Protein AF-A0A1B8A9Y1-F1 (afdb_monomer)

pLDDT: mean 83.32, std 16.22, range [30.48, 95.25]

Foldseek 3Di:
DVFVVVLCVQQNPPVVVLVVQCVPDDPVVQLVSLVVRPPLSVLLNVQVVQVVDPVSLVLLLVLLVVCVVVVVAPDNDSGQAHAPPSGVVSSVSNVVVCVSCVRSVVVVVVVVVVVDDDPPPPPDPD

InterPro domains:
  IPR012337 Ribonuclease H-like superfamily [SSF53098] (33-112)

Nearest PDB structures (foldseek):
  8sjd-assembly1_A  TM=3.966E-01  e=8.367E+00  Musca domestica

Radius of gyration: 16.98 Å; Cα contacts (8 Å, |Δi|>4): 100; chains: 1; bounding box: 47×27×48 Å

Sequence (126 aa):
MLNIIVKALLFGKGVSKLEKQLRAASDDERFEIWRKQSCIGKLHNFCVWINRSDQRRERLKQYILRAYDEGSIEHLYTRVLVDGGIRWNSVYSMIERALKLRHAIDLSFSTIAASSPKDTISHKIS

Solvent-accessible surface area (backbone atoms only — not comparable to full-atom values): 7304 Å² total; per-residue (Å²): 114,69,68,60,58,51,44,40,72,71,60,35,85,61,50,71,56,52,54,52,50,54,71,75,41,54,77,71,54,37,49,57,58,30,55,71,39,54,72,63,17,47,50,47,46,48,29,48,58,35,71,74,32,71,69,49,38,52,55,49,35,53,35,37,52,51,28,40,76,70,64,73,29,91,66,95,65,78,67,77,49,62,43,88,56,89,46,60,71,38,41,48,54,22,51,54,47,46,60,56,40,38,66,25,52,52,54,50,51,53,49,54,53,67,73,59,70,81,86,78,82,86,81,74,97,124

Mean predicted aligned error: 7.76 Å

Organism: Fusarium poae (NCBI:txid36050)

Secondary structure (DSSP, 8-state):
-HHHHHHHHHH-TTHHHHHHHHHH--HHHHHHHHHTSHHHHHHHHHHHHHHT-HHHHHHHHHHHHHHHHTTS-SS--SSPPPPSSS-HHHHHHHHHHHHHTHHHHHHHHHHHHHT-SS-SSSS---

Structure (mmCIF, N/CA/C/O backbone):
data_AF-A0A1B8A9Y1-F1
#
_entry.id   AF-A0A1B8A9Y1-F1
#
loop_
_atom_site.group_PDB
_atom_site.id
_atom_site.type_symbol
_atom_site.label_atom_id
_atom_site.label_alt_id
_atom_site.label_comp_id
_atom_site.label_asym_id
_atom_site.label_entity_id
_atom_site.label_seq_id
_atom_site.pdbx_PDB_ins_code
_atom_site.Cartn_x
_atom_site.Cartn_y
_atom_site.Cartn_z
_atom_site.occupancy
_atom_site.B_iso_or_equiv
_atom_site.auth_seq_id
_atom_site.auth_comp_id
_atom_site.auth_asym_id
_atom_site.auth_atom_id
_atom_site.pdbx_PDB_model_num
ATOM 1 N N . MET A 1 1 ? -25.352 5.036 -5.128 1.00 55.25 1 MET A N 1
ATOM 2 C CA . MET A 1 1 ? -25.400 3.575 -4.870 1.00 55.25 1 MET A CA 1
ATOM 3 C C . MET A 1 1 ? -24.061 2.864 -5.069 1.00 55.25 1 MET A C 1
ATOM 5 O O . MET A 1 1 ? -23.695 2.092 -4.194 1.00 55.25 1 MET A O 1
ATOM 9 N N . LEU A 1 2 ? -23.304 3.133 -6.144 1.00 69.00 2 LEU A N 1
ATOM 10 C CA . LEU A 1 2 ? -22.086 2.375 -6.496 1.00 69.00 2 LEU A CA 1
ATOM 11 C C . LEU A 1 2 ? -21.031 2.290 -5.369 1.00 69.00 2 LEU A C 1
ATOM 13 O O . LEU A 1 2 ? -20.515 1.219 -5.080 1.00 69.00 2 LEU A O 1
ATOM 17 N N . ASN A 1 3 ? -20.785 3.395 -4.656 1.00 73.25 3 ASN A N 1
ATOM 18 C CA . ASN A 1 3 ? -19.805 3.460 -3.561 1.00 73.25 3 ASN A CA 1
ATOM 19 C C . ASN A 1 3 ? -20.094 2.463 -2.415 1.00 73.25 3 ASN A C 1
ATOM 21 O O . ASN A 1 3 ? -19.169 1.901 -1.843 1.00 73.25 3 ASN A O 1
ATOM 25 N N . ILE A 1 4 ? -21.366 2.204 -2.086 1.00 76.44 4 ILE A N 1
ATOM 26 C CA . ILE A 1 4 ? -21.728 1.303 -0.975 1.00 76.44 4 ILE A CA 1
ATOM 27 C C . ILE A 1 4 ? -21.497 -0.157 -1.366 1.00 76.44 4 ILE A C 1
ATOM 29 O O . ILE A 1 4 ? -20.904 -0.912 -0.598 1.00 76.44 4 ILE A O 1
ATOM 33 N N . ILE A 1 5 ? -21.927 -0.535 -2.572 1.00 78.50 5 ILE A N 1
ATOM 34 C CA . ILE A 1 5 ? -21.770 -1.896 -3.097 1.00 78.50 5 ILE A CA 1
ATOM 35 C C . ILE A 1 5 ? -20.285 -2.236 -3.209 1.00 78.50 5 ILE A C 1
ATOM 37 O O . ILE A 1 5 ? -19.843 -3.272 -2.719 1.00 78.50 5 ILE A O 1
ATOM 41 N N . VAL A 1 6 ? -19.497 -1.326 -3.782 1.00 79.00 6 VAL A N 1
ATOM 42 C CA . VAL A 1 6 ? -18.063 -1.547 -3.963 1.00 79.00 6 VAL A CA 1
ATOM 43 C C . VAL A 1 6 ? -17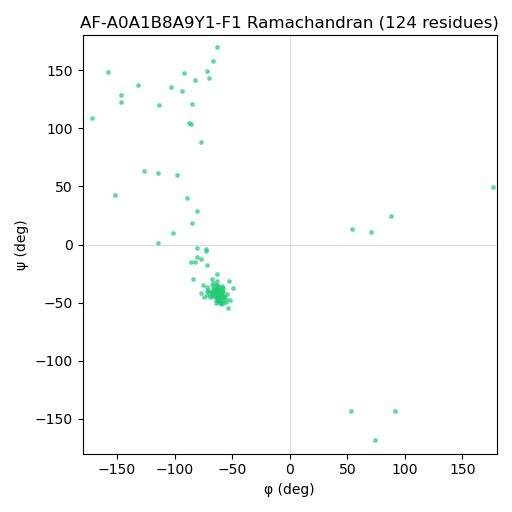.332 -1.610 -2.619 1.00 79.00 6 VAL A C 1
ATOM 45 O O . VAL A 1 6 ? -16.518 -2.504 -2.414 1.00 79.00 6 VAL A O 1
ATOM 48 N N . LYS A 1 7 ? -17.667 -0.746 -1.650 1.00 79.69 7 LYS A N 1
ATOM 49 C CA . LYS A 1 7 ? -17.116 -0.853 -0.287 1.00 79.69 7 LYS A CA 1
ATOM 50 C C . LYS A 1 7 ? -17.402 -2.216 0.350 1.00 79.69 7 LYS A C 1
ATOM 52 O O . LYS A 1 7 ? -16.503 -2.795 0.951 1.00 79.69 7 LYS A O 1
ATOM 57 N N . ALA A 1 8 ? -18.627 -2.726 0.219 1.00 82.19 8 ALA A N 1
ATOM 58 C CA . ALA A 1 8 ? -18.994 -4.034 0.759 1.00 82.19 8 ALA A CA 1
ATOM 59 C C . ALA A 1 8 ? -18.259 -5.187 0.056 1.00 82.19 8 ALA A C 1
ATOM 61 O O . ALA A 1 8 ? -17.930 -6.177 0.700 1.00 82.19 8 ALA A O 1
ATOM 62 N N . LEU A 1 9 ? -17.972 -5.053 -1.241 1.00 82.81 9 LEU A N 1
ATOM 63 C CA . LEU A 1 9 ? -17.210 -6.042 -2.003 1.00 82.81 9 LEU A CA 1
ATOM 64 C C . LEU A 1 9 ? -15.732 -6.081 -1.588 1.00 82.81 9 LEU A C 1
ATOM 66 O O . LEU A 1 9 ? -15.163 -7.157 -1.441 1.00 82.81 9 LEU A O 1
ATOM 70 N N . LEU A 1 10 ? -15.118 -4.919 -1.366 1.00 81.25 10 LEU A N 1
ATOM 71 C CA . LEU A 1 10 ? -13.701 -4.821 -1.005 1.00 81.25 10 LEU A CA 1
ATOM 72 C C . LEU A 1 10 ? -13.417 -5.178 0.459 1.00 81.25 10 LEU A C 1
ATOM 74 O O . LEU A 1 10 ? -12.425 -5.837 0.754 1.00 81.25 10 LEU A O 1
ATOM 78 N N . PHE A 1 11 ? -14.265 -4.715 1.378 1.00 82.12 11 PHE A N 1
ATOM 79 C CA . PHE A 1 11 ? -14.011 -4.780 2.825 1.00 82.12 11 PHE A CA 1
ATOM 80 C C . PHE A 1 11 ? -14.993 -5.692 3.567 1.00 82.12 11 PHE A C 1
ATOM 82 O O . PHE A 1 11 ? -14.930 -5.828 4.787 1.00 82.12 11 PHE A O 1
ATOM 89 N N . GLY A 1 12 ? -15.917 -6.322 2.840 1.00 83.25 12 GLY A N 1
ATOM 90 C CA . GLY A 1 12 ? -16.932 -7.196 3.406 1.00 83.25 12 GLY A CA 1
ATOM 91 C C . GLY A 1 12 ? -18.051 -6.451 4.137 1.00 83.25 12 GLY A C 1
ATOM 92 O O . GLY A 1 12 ? -18.221 -5.229 4.063 1.00 83.25 12 GLY A O 1
ATOM 93 N N . LYS A 1 13 ? -18.862 -7.221 4.869 1.00 79.00 13 LYS A N 1
ATOM 94 C CA . LYS A 1 13 ? -19.918 -6.674 5.729 1.00 79.00 13 LYS A CA 1
ATOM 95 C C . LYS A 1 13 ? -19.293 -5.962 6.933 1.00 79.00 13 LYS A C 1
ATOM 97 O O . LYS A 1 13 ? -18.317 -6.430 7.507 1.00 79.00 13 LYS A 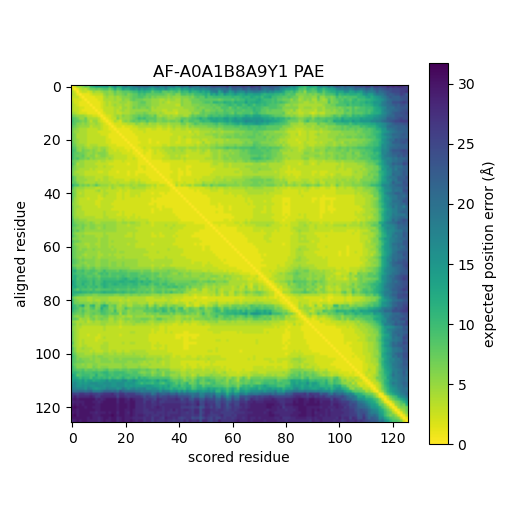O 1
ATOM 102 N N . GLY A 1 14 ? -19.903 -4.857 7.363 1.00 79.44 14 GLY A N 1
ATOM 103 C CA . GLY A 1 14 ? -19.471 -4.144 8.571 1.00 79.44 14 GLY A CA 1
ATOM 104 C C . GLY A 1 14 ? -18.390 -3.081 8.354 1.00 79.44 14 GLY A C 1
ATOM 105 O O . GLY A 1 14 ? -17.714 -2.713 9.312 1.00 79.44 14 GLY A O 1
ATOM 106 N N . VAL A 1 15 ? -18.267 -2.524 7.143 1.00 82.75 15 VAL A N 1
ATOM 107 C CA . VAL A 1 15 ? -17.331 -1.424 6.824 1.00 82.75 15 VAL A CA 1
ATOM 108 C C . VAL A 1 15 ? -17.424 -0.263 7.820 1.00 82.75 15 VAL A C 1
ATOM 110 O O . VAL A 1 15 ? -16.408 0.281 8.232 1.00 82.75 15 VAL A O 1
ATOM 113 N N . SER A 1 16 ? -18.619 0.078 8.306 1.00 83.69 16 SER A N 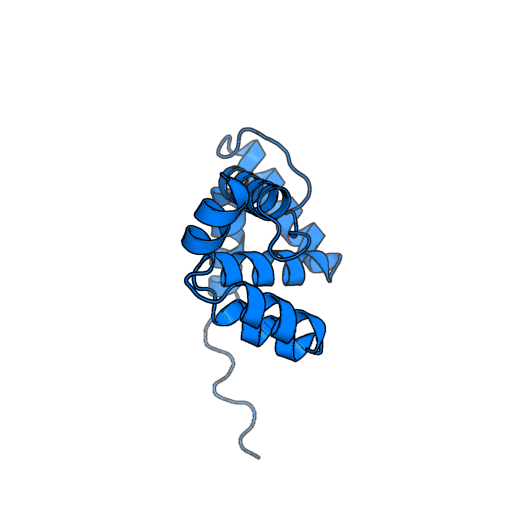1
ATOM 114 C CA . SER A 1 16 ? -18.789 1.133 9.316 1.00 83.69 16 SER A CA 1
ATOM 115 C C . SER A 1 16 ? -18.110 0.818 10.656 1.00 83.69 16 SER A C 1
ATOM 117 O O . SER A 1 16 ? -17.670 1.736 11.347 1.00 83.69 16 SER A O 1
ATOM 119 N N . LYS A 1 17 ? -18.008 -0.462 11.044 1.00 87.50 17 LYS A N 1
ATOM 120 C CA . LYS A 1 17 ? -17.260 -0.892 12.237 1.00 87.50 17 LYS A CA 1
ATOM 121 C C . LYS A 1 17 ? -15.760 -0.752 11.996 1.00 87.50 17 LYS A C 1
ATOM 123 O O . LYS A 1 17 ? -15.075 -0.198 12.849 1.00 87.50 17 LYS A O 1
ATOM 128 N N . LEU A 1 18 ? -15.287 -1.162 10.819 1.00 86.88 18 LEU A N 1
ATOM 129 C CA . LEU A 1 18 ? -13.897 -0.982 10.399 1.00 86.88 18 LEU A CA 1
ATOM 130 C C . LEU A 1 18 ? -13.494 0.503 10.397 1.00 86.88 18 LEU A C 1
ATOM 132 O O . LEU A 1 18 ? -12.475 0.860 10.977 1.00 86.88 18 LEU A O 1
ATOM 136 N N . GLU A 1 19 ? -14.328 1.385 9.834 1.00 88.06 19 GLU A N 1
ATOM 137 C CA . GLU A 1 19 ? -14.106 2.840 9.848 1.00 88.06 19 GLU A CA 1
ATOM 138 C C . GLU A 1 19 ? -13.993 3.391 11.277 1.00 88.06 19 GLU A C 1
ATOM 140 O O . GLU A 1 19 ? -13.155 4.251 11.543 1.00 88.06 19 GLU A O 1
ATOM 145 N N . LYS A 1 20 ? -14.818 2.900 12.212 1.00 90.56 20 LYS A N 1
ATOM 146 C CA . LYS A 1 20 ? -14.745 3.293 13.628 1.00 90.56 20 LYS A CA 1
ATOM 147 C C . LYS A 1 20 ? -13.463 2.790 14.295 1.00 90.56 20 LYS A C 1
ATOM 149 O O . LYS A 1 20 ? -12.818 3.570 14.985 1.00 90.56 20 LYS A O 1
ATOM 154 N N . GLN A 1 21 ? -13.086 1.533 14.061 1.00 91.44 21 GLN A N 1
ATOM 155 C CA . GLN A 1 21 ? -11.858 0.947 14.608 1.00 91.44 21 GLN A CA 1
ATOM 156 C C . GLN A 1 21 ? -10.618 1.690 14.111 1.00 91.44 21 GLN A C 1
ATOM 158 O O . GLN A 1 21 ? -9.789 2.088 14.918 1.00 91.44 21 GLN A O 1
ATOM 163 N N . LEU A 1 22 ? -10.531 1.964 12.807 1.00 90.62 22 LEU A N 1
ATOM 164 C CA . LEU A 1 22 ? -9.412 2.708 12.228 1.00 90.62 22 LEU A CA 1
ATOM 165 C C . LEU A 1 22 ? -9.309 4.135 12.777 1.00 90.62 22 LEU A C 1
ATOM 167 O O . LEU A 1 22 ? -8.202 4.620 12.970 1.00 90.62 22 LEU A O 1
ATOM 171 N N . ARG A 1 23 ? -10.434 4.813 13.048 1.00 89.69 23 ARG A N 1
ATOM 172 C CA . ARG A 1 23 ? -10.417 6.162 13.642 1.00 89.69 23 ARG A CA 1
ATOM 173 C C . ARG A 1 23 ? -9.867 6.181 15.067 1.00 89.69 23 ARG A C 1
ATOM 175 O O . ARG A 1 23 ? -9.187 7.139 15.410 1.00 89.69 23 ARG A O 1
ATOM 182 N N . ALA A 1 24 ? -10.175 5.162 15.864 1.00 92.06 24 ALA A N 1
ATOM 183 C CA . ALA A 1 24 ? -9.754 5.072 17.261 1.00 92.06 24 ALA A CA 1
ATOM 184 C C . ALA A 1 24 ? -8.357 4.453 17.449 1.00 92.06 24 ALA A C 1
ATOM 186 O O . ALA A 1 24 ? -7.793 4.561 18.530 1.00 92.06 24 ALA A O 1
ATOM 187 N N . ALA A 1 25 ? -7.819 3.798 16.419 1.00 92.31 25 ALA A N 1
ATOM 188 C CA . ALA A 1 25 ? -6.562 3.067 16.484 1.00 92.31 25 ALA A CA 1
ATOM 189 C C . ALA A 1 25 ? -5.330 3.970 16.328 1.00 92.31 25 ALA A C 1
ATOM 191 O O . ALA A 1 25 ? -5.303 4.869 15.474 1.00 92.31 25 ALA A O 1
ATOM 192 N N . SER A 1 26 ? -4.292 3.646 17.098 1.00 92.31 26 SER A N 1
ATOM 193 C CA . SER A 1 26 ? -2.919 4.112 16.896 1.00 92.31 26 SER A CA 1
ATOM 194 C C . SER A 1 26 ? -2.338 3.613 15.567 1.00 92.31 26 SER A C 1
ATOM 196 O O . SER A 1 26 ? -2.910 2.758 14.887 1.00 92.31 26 SER A O 1
ATOM 198 N N . ASP A 1 27 ? -1.182 4.143 15.178 1.00 85.44 27 ASP A N 1
ATOM 199 C CA . ASP A 1 27 ? -0.527 3.777 13.922 1.00 85.44 27 ASP A CA 1
ATOM 200 C C . ASP A 1 27 ? -0.169 2.288 13.833 1.00 85.44 27 ASP A C 1
ATOM 202 O O . ASP A 1 27 ? -0.391 1.675 12.787 1.00 85.44 27 ASP A O 1
ATOM 206 N N . ASP A 1 28 ? 0.315 1.691 14.920 1.00 86.19 28 ASP A N 1
ATOM 207 C CA . ASP A 1 28 ? 0.679 0.270 14.944 1.00 86.19 28 ASP A CA 1
ATOM 208 C C . ASP A 1 28 ? -0.568 -0.625 14.909 1.00 86.19 28 ASP A C 1
ATOM 210 O O . ASP A 1 28 ? -0.636 -1.602 14.159 1.00 86.19 28 ASP A O 1
ATOM 214 N N . GLU A 1 29 ? -1.621 -0.242 15.634 1.00 93.12 29 GLU A N 1
ATOM 215 C CA . GLU A 1 29 ? -2.905 -0.945 15.600 1.00 93.12 29 GLU A CA 1
ATOM 216 C C . GLU A 1 29 ? -3.565 -0.867 14.219 1.00 93.12 29 GLU A C 1
ATOM 218 O O . GLU A 1 29 ? -4.191 -1.833 13.771 1.00 93.12 29 GLU A O 1
ATOM 223 N N . ARG A 1 30 ? -3.407 0.255 13.504 1.00 91.88 30 ARG A N 1
ATOM 224 C CA . ARG A 1 30 ? -3.913 0.412 12.133 1.00 91.88 30 ARG A CA 1
ATOM 225 C C . ARG A 1 30 ? -3.293 -0.606 11.190 1.00 91.88 30 ARG A C 1
ATOM 227 O O . ARG A 1 30 ? -4.031 -1.181 10.389 1.00 91.88 30 ARG A O 1
ATOM 234 N N . PHE A 1 31 ? -1.990 -0.874 11.300 1.00 92.00 31 PHE A N 1
ATOM 235 C CA . PHE A 1 31 ? -1.339 -1.907 10.491 1.00 92.00 31 PHE A CA 1
ATOM 236 C C . PHE A 1 31 ? -1.977 -3.282 10.718 1.00 92.00 31 PHE A C 1
ATOM 238 O O . PHE A 1 31 ? -2.259 -3.992 9.750 1.00 92.00 31 PHE A O 1
ATOM 245 N N . GLU A 1 32 ? -2.284 -3.641 11.964 1.00 92.69 32 GLU A N 1
ATOM 246 C CA . GLU A 1 32 ? -2.929 -4.919 12.283 1.00 92.69 32 GLU A CA 1
ATOM 247 C C . GLU A 1 32 ? -4.401 -4.984 11.865 1.00 92.69 32 GLU A C 1
ATOM 249 O O . GLU A 1 32 ? -4.876 -6.021 11.393 1.00 92.69 32 GLU A O 1
ATOM 254 N N . ILE A 1 33 ? -5.136 -3.877 11.977 1.00 92.94 33 ILE A N 1
ATOM 255 C CA . ILE A 1 33 ? -6.512 -3.786 11.478 1.00 92.94 33 ILE A CA 1
ATOM 256 C C . ILE A 1 33 ? -6.534 -3.982 9.960 1.00 92.94 33 ILE A C 1
ATOM 258 O O . ILE A 1 33 ? -7.333 -4.777 9.455 1.00 92.94 33 ILE A O 1
ATOM 262 N N . TRP A 1 34 ? -5.639 -3.309 9.236 1.00 92.44 34 TRP A N 1
ATOM 263 C CA . TRP A 1 34 ? -5.517 -3.451 7.790 1.00 92.44 34 TRP A CA 1
ATOM 264 C C . TRP A 1 34 ? -5.039 -4.836 7.383 1.00 92.44 34 TRP A C 1
ATOM 266 O O . TRP A 1 34 ? -5.591 -5.396 6.444 1.00 92.44 34 TRP A O 1
ATOM 276 N N . ARG A 1 35 ? -4.116 -5.465 8.118 1.00 90.25 35 ARG A N 1
ATOM 277 C CA . ARG A 1 35 ? -3.664 -6.841 7.839 1.00 90.25 35 ARG A CA 1
ATOM 278 C C . ARG A 1 35 ? -4.835 -7.833 7.742 1.00 90.25 35 ARG A C 1
ATOM 280 O O . ARG A 1 35 ? -4.767 -8.782 6.962 1.00 90.25 35 ARG A O 1
ATOM 287 N N . LYS A 1 36 ? -5.923 -7.594 8.484 1.00 90.25 36 LYS A N 1
ATOM 288 C CA . LYS A 1 36 ? -7.146 -8.419 8.482 1.00 90.25 36 LYS A CA 1
ATOM 289 C C . LYS A 1 36 ? -8.057 -8.184 7.265 1.00 90.25 36 LYS A C 1
ATOM 291 O O . LYS A 1 36 ? -8.948 -8.991 7.025 1.00 90.25 36 LYS A O 1
ATOM 296 N N . GLN A 1 37 ? -7.834 -7.134 6.470 1.00 89.25 37 GLN A N 1
ATOM 297 C CA . GLN A 1 37 ? -8.641 -6.764 5.292 1.00 89.25 37 GLN A CA 1
ATOM 298 C C . GLN A 1 37 ? -8.151 -7.422 3.987 1.00 89.25 37 GLN A C 1
ATOM 300 O O . GLN A 1 37 ? -8.128 -6.796 2.924 1.00 89.25 37 GLN A O 1
ATOM 305 N N . SER A 1 38 ? -7.749 -8.695 4.059 1.00 85.81 38 SER A N 1
ATOM 306 C CA . SER A 1 38 ? -7.331 -9.505 2.905 1.00 85.81 38 SER A CA 1
ATOM 307 C C . SER A 1 38 ? -6.233 -8.837 2.045 1.00 85.81 38 SER A C 1
ATOM 309 O O . SER A 1 38 ? -5.308 -8.210 2.568 1.00 85.81 38 SER A O 1
ATOM 311 N N . CYS A 1 39 ? -6.280 -9.006 0.722 1.00 89.31 39 CYS A N 1
ATOM 312 C CA . CYS A 1 39 ? -5.299 -8.481 -0.227 1.00 89.31 39 CYS A CA 1
ATOM 313 C C . CYS A 1 39 ? -5.217 -6.948 -0.227 1.00 89.31 39 CYS A C 1
ATOM 315 O O . CYS A 1 39 ? -4.118 -6.400 -0.292 1.00 89.31 39 CYS A O 1
ATOM 317 N N . ILE A 1 40 ? -6.350 -6.255 -0.093 1.00 90.12 40 ILE A N 1
ATOM 318 C CA . ILE A 1 40 ? -6.402 -4.787 -0.116 1.00 90.12 40 ILE A CA 1
ATOM 319 C C . ILE A 1 40 ? -5.692 -4.215 1.103 1.00 90.12 40 ILE A C 1
ATOM 321 O O . ILE A 1 40 ? -4.912 -3.278 0.982 1.00 90.12 40 ILE A O 1
ATOM 325 N N . GLY A 1 41 ? -5.905 -4.819 2.269 1.00 91.69 41 GLY A N 1
ATOM 326 C CA . GLY A 1 41 ? -5.223 -4.428 3.492 1.00 91.69 41 GLY A CA 1
ATOM 327 C C . GLY A 1 41 ? -3.709 -4.631 3.451 1.00 91.69 41 GLY A C 1
ATOM 328 O O . GLY A 1 41 ? -2.952 -3.779 3.917 1.00 91.69 41 GLY A O 1
ATOM 329 N N . LYS A 1 42 ? -3.244 -5.719 2.825 1.00 92.06 42 LYS A N 1
ATOM 330 C CA . LYS A 1 42 ? -1.809 -5.934 2.575 1.00 92.06 42 LYS A CA 1
ATOM 331 C C . LYS A 1 42 ? -1.236 -4.868 1.642 1.00 92.06 42 LYS A C 1
ATOM 333 O O . LYS A 1 42 ? -0.162 -4.342 1.927 1.00 92.06 42 LYS A O 1
ATOM 338 N N . LEU A 1 43 ? -1.957 -4.529 0.571 1.00 93.56 43 LEU A N 1
ATOM 339 C CA . LEU A 1 43 ? -1.545 -3.475 -0.354 1.00 93.56 43 LEU A CA 1
ATOM 340 C C . LEU A 1 43 ? -1.492 -2.106 0.339 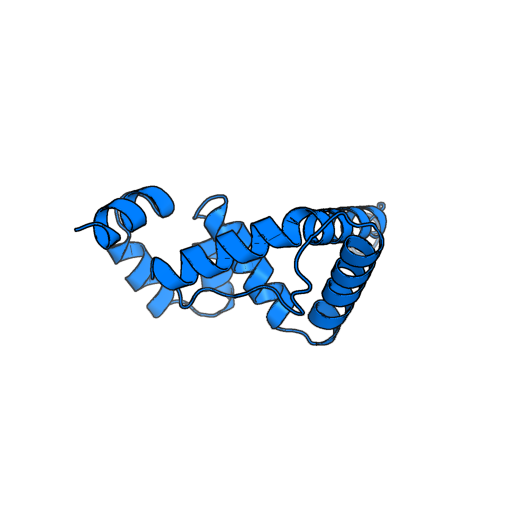1.00 93.56 43 LEU A C 1
ATOM 342 O O . LEU A 1 43 ? -0.491 -1.408 0.202 1.00 93.56 43 LEU A O 1
ATOM 346 N N . HIS A 1 44 ? -2.511 -1.757 1.130 1.00 93.56 44 HIS A N 1
ATOM 347 C CA . HIS A 1 44 ? -2.528 -0.533 1.934 1.00 93.56 44 HIS A CA 1
ATOM 348 C C . HIS A 1 44 ? -1.281 -0.442 2.815 1.00 93.56 44 HIS A C 1
ATOM 350 O O . HIS A 1 44 ? -0.519 0.521 2.728 1.00 93.56 44 HIS A O 1
ATOM 356 N N . ASN A 1 45 ? -1.026 -1.481 3.614 1.00 94.06 45 ASN A N 1
ATOM 357 C CA . ASN A 1 45 ? 0.123 -1.526 4.513 1.00 94.06 45 ASN A CA 1
ATOM 358 C C . ASN A 1 45 ? 1.451 -1.411 3.763 1.00 94.06 45 ASN A C 1
ATOM 360 O O . ASN A 1 45 ? 2.338 -0.689 4.214 1.00 94.06 45 ASN A O 1
ATOM 364 N N . PHE A 1 46 ? 1.591 -2.077 2.614 1.00 93.81 46 PHE A N 1
ATOM 365 C CA . PHE A 1 46 ? 2.768 -1.939 1.759 1.00 93.81 46 PHE A CA 1
ATOM 366 C C . PHE A 1 46 ? 2.957 -0.490 1.293 1.00 93.81 46 PHE A C 1
ATOM 368 O O . PHE A 1 46 ? 4.036 0.077 1.470 1.00 93.81 46 PHE A O 1
ATOM 375 N N . CYS A 1 47 ? 1.909 0.139 0.760 1.00 94.12 47 CYS A N 1
ATOM 376 C CA . CYS A 1 47 ? 1.966 1.519 0.289 1.00 94.12 47 CYS A CA 1
ATOM 377 C C . CYS A 1 47 ? 2.293 2.504 1.420 1.00 94.12 47 CYS A C 1
ATOM 379 O O . CYS A 1 47 ? 3.105 3.410 1.221 1.00 94.12 47 CYS A O 1
ATOM 381 N N . VAL A 1 48 ? 1.706 2.326 2.609 1.00 93.50 48 VAL A N 1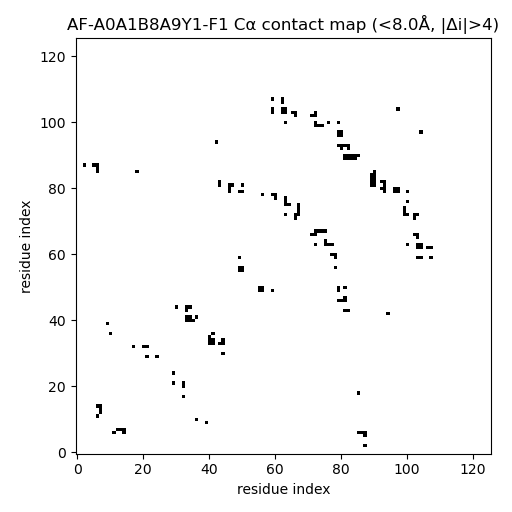
ATOM 382 C CA . VAL A 1 48 ? 2.035 3.122 3.803 1.00 93.50 48 VAL A CA 1
ATOM 383 C C . VAL A 1 48 ? 3.494 2.907 4.199 1.00 93.50 48 VAL A C 1
ATOM 385 O O . VAL A 1 48 ? 4.226 3.873 4.407 1.00 93.50 48 VAL A O 1
ATOM 388 N N . TRP A 1 49 ? 3.939 1.653 4.278 1.00 92.94 49 TRP A N 1
ATOM 389 C CA . TRP A 1 49 ? 5.300 1.298 4.672 1.00 92.94 49 TRP A CA 1
ATOM 390 C C . TRP A 1 49 ? 6.337 1.899 3.718 1.00 92.94 49 TRP A C 1
ATOM 392 O O . TRP A 1 49 ? 7.268 2.553 4.180 1.00 92.94 49 TRP A O 1
ATOM 402 N N . ILE A 1 50 ? 6.157 1.765 2.402 1.00 93.75 50 ILE A N 1
ATOM 403 C CA . ILE A 1 50 ? 7.048 2.386 1.413 1.00 93.75 50 ILE A CA 1
ATOM 404 C C . ILE A 1 50 ? 7.093 3.902 1.603 1.00 93.75 50 ILE A C 1
ATOM 406 O O . ILE A 1 50 ? 8.174 4.478 1.694 1.00 93.75 50 ILE A O 1
ATOM 410 N N . ASN A 1 51 ? 5.932 4.556 1.694 1.00 92.50 51 ASN A N 1
ATOM 411 C CA . ASN A 1 51 ? 5.870 6.016 1.706 1.00 92.50 51 ASN A CA 1
ATOM 412 C C . ASN A 1 51 ? 6.378 6.659 3.007 1.00 92.50 51 ASN A C 1
ATOM 414 O O . ASN A 1 51 ? 6.732 7.835 2.990 1.00 92.50 51 ASN A O 1
ATOM 418 N N . ARG A 1 52 ? 6.490 5.899 4.104 1.00 91.50 52 ARG A N 1
ATOM 419 C CA . ARG A 1 52 ? 7.039 6.366 5.392 1.00 91.50 52 ARG A CA 1
ATOM 420 C C . ARG A 1 52 ? 8.559 6.569 5.409 1.00 91.50 52 ARG A C 1
ATOM 422 O O . ARG A 1 52 ? 9.086 7.009 6.423 1.00 91.50 52 ARG A O 1
ATOM 429 N N . SER A 1 53 ? 9.288 6.212 4.351 1.00 93.50 53 SER A N 1
ATOM 430 C CA . SER A 1 53 ? 10.749 6.349 4.325 1.00 93.50 53 SER A CA 1
ATOM 431 C C . SER A 1 53 ? 11.276 6.670 2.944 1.00 93.50 53 SER A C 1
ATOM 433 O O . SER A 1 53 ? 11.028 5.954 1.979 1.00 93.50 53 SER A O 1
ATOM 435 N N . ASP A 1 54 ? 12.087 7.713 2.885 1.00 93.19 54 ASP A N 1
ATOM 436 C CA . ASP A 1 54 ? 12.737 8.207 1.675 1.00 93.19 54 ASP A CA 1
ATOM 437 C C . ASP A 1 54 ? 13.644 7.140 1.068 1.00 93.19 54 ASP A C 1
ATOM 439 O O . ASP A 1 54 ? 13.586 6.900 -0.132 1.00 93.19 54 ASP A O 1
ATOM 443 N N . GLN A 1 55 ? 14.376 6.406 1.909 1.00 93.81 55 GLN A N 1
ATOM 444 C CA . GLN A 1 55 ? 15.195 5.274 1.481 1.00 93.81 55 GLN A CA 1
ATOM 445 C C . GLN A 1 55 ? 14.357 4.174 0.812 1.00 93.81 55 GLN A C 1
ATOM 447 O O . GLN A 1 55 ? 14.738 3.652 -0.234 1.00 93.81 55 GLN A O 1
ATOM 452 N N . ARG A 1 56 ? 13.198 3.820 1.387 1.00 93.50 56 ARG A N 1
ATOM 453 C CA . ARG A 1 56 ? 12.288 2.815 0.807 1.00 93.50 56 ARG A CA 1
ATOM 454 C C . ARG A 1 56 ? 11.665 3.308 -0.498 1.00 93.50 56 ARG A C 1
ATOM 456 O O . ARG A 1 56 ? 11.585 2.539 -1.455 1.00 93.50 56 ARG A O 1
ATOM 463 N N . ARG A 1 57 ? 11.269 4.585 -0.555 1.00 94.25 57 ARG A N 1
ATOM 464 C CA . ARG A 1 57 ? 10.752 5.229 -1.771 1.00 94.25 57 ARG A CA 1
ATOM 465 C C . ARG A 1 57 ? 11.789 5.227 -2.889 1.00 94.25 57 ARG A C 1
ATOM 467 O O . ARG A 1 57 ? 11.467 4.811 -3.998 1.00 94.25 57 ARG A O 1
ATOM 474 N N . GLU A 1 58 ? 13.019 5.636 -2.595 1.00 93.94 58 GLU A N 1
ATOM 475 C CA . GLU A 1 58 ? 14.086 5.682 -3.594 1.00 93.94 58 GLU A CA 1
ATOM 476 C C . GLU A 1 58 ? 14.447 4.275 -4.070 1.00 93.94 58 GLU A C 1
ATOM 478 O O . GLU A 1 58 ? 14.525 4.039 -5.270 1.00 93.94 58 GLU A O 1
ATOM 483 N N . ARG A 1 59 ? 14.542 3.295 -3.162 1.00 92.56 59 ARG A N 1
ATOM 484 C CA . ARG A 1 59 ? 14.776 1.898 -3.547 1.00 92.56 59 ARG A CA 1
ATOM 485 C C . ARG A 1 59 ? 13.679 1.359 -4.469 1.00 92.56 59 ARG A C 1
ATOM 487 O O . ARG A 1 59 ? 13.997 0.720 -5.467 1.00 92.56 59 ARG A O 1
ATOM 494 N N . LEU A 1 60 ? 12.402 1.621 -4.176 1.00 93.50 60 LEU A N 1
ATOM 495 C CA . LEU A 1 60 ? 11.309 1.214 -5.065 1.00 93.50 60 LEU A CA 1
ATOM 496 C C . LEU A 1 60 ? 11.417 1.894 -6.434 1.00 93.50 60 LEU A C 1
ATOM 498 O O . LEU A 1 60 ? 11.250 1.238 -7.457 1.00 93.50 60 LEU A O 1
ATOM 502 N N . LYS A 1 61 ? 11.737 3.189 -6.461 1.00 93.62 61 LYS A N 1
ATOM 503 C CA . LYS A 1 61 ? 11.918 3.949 -7.700 1.00 93.62 61 LYS A CA 1
ATOM 504 C C . LYS A 1 61 ? 13.007 3.351 -8.596 1.00 93.62 61 LYS A C 1
ATOM 506 O O . LYS A 1 61 ? 12.802 3.305 -9.802 1.00 93.62 61 LYS A O 1
ATOM 511 N N . GLN A 1 62 ? 14.099 2.830 -8.034 1.00 93.38 62 GLN A N 1
ATOM 512 C CA . GLN A 1 62 ? 15.130 2.128 -8.814 1.00 93.38 62 GLN A CA 1
ATOM 513 C C . GLN A 1 62 ? 14.570 0.885 -9.529 1.00 93.38 62 GLN A C 1
ATOM 515 O O . GLN A 1 62 ? 14.849 0.674 -10.707 1.00 93.38 62 GLN A O 1
ATOM 520 N N . TYR A 1 63 ? 13.717 0.094 -8.865 1.00 92.56 63 TYR A N 1
ATOM 521 C CA . TYR A 1 63 ? 13.046 -1.043 -9.514 1.00 92.56 63 TYR A CA 1
ATOM 522 C C . TYR A 1 63 ? 12.033 -0.608 -10.572 1.00 92.56 63 TYR A C 1
ATOM 524 O O . TYR A 1 63 ? 11.883 -1.288 -11.581 1.00 92.56 63 TYR A O 1
ATOM 532 N N . ILE A 1 64 ? 11.345 0.516 -10.358 1.00 93.06 64 ILE A N 1
ATOM 533 C CA . ILE A 1 64 ? 10.426 1.081 -11.352 1.00 93.06 64 ILE A CA 1
ATOM 534 C C . ILE A 1 64 ? 11.194 1.509 -12.601 1.00 93.06 64 ILE A C 1
ATOM 536 O O . ILE A 1 64 ? 10.780 1.158 -13.698 1.00 93.06 64 ILE A O 1
ATOM 540 N N . LEU A 1 65 ? 12.303 2.237 -12.441 1.00 92.88 65 LEU A N 1
ATOM 541 C CA . LEU A 1 65 ? 13.142 2.667 -13.562 1.00 92.88 65 LEU A CA 1
ATOM 542 C C . LEU A 1 65 ? 13.646 1.462 -14.351 1.00 92.88 65 LEU A C 1
ATOM 544 O O . LEU A 1 65 ? 13.422 1.389 -15.551 1.00 92.88 65 LEU A O 1
ATOM 548 N N . ARG A 1 66 ? 14.191 0.459 -13.656 1.00 92.38 66 ARG A N 1
ATOM 549 C CA . ARG A 1 66 ? 14.611 -0.796 -14.283 1.00 92.38 66 ARG A CA 1
ATOM 550 C C . ARG A 1 66 ? 13.478 -1.468 -15.063 1.00 92.38 66 ARG A C 1
ATOM 552 O O . ARG A 1 66 ? 13.667 -1.847 -16.210 1.00 92.38 66 ARG A O 1
ATOM 559 N N . ALA A 1 67 ? 12.304 -1.613 -14.451 1.00 90.88 67 ALA A N 1
ATOM 560 C CA . ALA A 1 67 ? 11.154 -2.232 -15.100 1.00 90.88 67 ALA A CA 1
ATOM 561 C C . ALA A 1 67 ? 10.689 -1.435 -16.335 1.00 90.88 67 ALA A C 1
ATOM 563 O O . ALA A 1 67 ? 10.242 -2.031 -17.316 1.00 90.88 67 ALA A O 1
ATOM 564 N N . TYR A 1 68 ? 10.779 -0.106 -16.289 1.00 92.81 68 TYR A N 1
ATOM 565 C CA . TYR A 1 68 ? 10.439 0.771 -17.406 1.00 92.81 68 TYR A CA 1
ATOM 566 C C . TYR A 1 68 ? 11.449 0.637 -18.552 1.00 92.81 68 TYR A C 1
ATOM 568 O O . TYR A 1 68 ? 11.042 0.456 -19.696 1.00 92.81 68 TYR A O 1
ATOM 576 N N . ASP A 1 69 ? 12.746 0.631 -18.241 1.00 92.50 69 ASP A N 1
ATOM 577 C CA . ASP A 1 69 ? 13.823 0.455 -19.222 1.00 92.50 69 ASP A CA 1
ATOM 578 C C . ASP A 1 69 ? 13.763 -0.928 -19.895 1.00 92.50 69 ASP A C 1
ATOM 580 O O . ASP A 1 69 ? 14.022 -1.060 -21.088 1.00 92.50 69 ASP A O 1
ATOM 584 N N . GLU A 1 70 ? 13.351 -1.961 -19.151 1.00 92.69 70 GLU A N 1
ATOM 585 C CA . GLU A 1 70 ? 13.079 -3.311 -19.668 1.00 92.69 70 GLU A CA 1
ATOM 586 C C . GLU A 1 70 ? 11.772 -3.393 -20.494 1.00 92.69 70 GLU A C 1
ATOM 588 O O . GLU A 1 70 ? 11.438 -4.456 -21.016 1.00 92.69 70 GLU A O 1
ATOM 593 N N . GLY A 1 71 ? 10.996 -2.306 -20.598 1.00 91.69 71 GLY A N 1
ATOM 594 C CA . GLY A 1 71 ? 9.714 -2.262 -21.314 1.00 91.69 71 GLY A CA 1
ATOM 595 C C . GLY A 1 71 ? 8.578 -3.036 -20.632 1.00 91.69 71 GLY A C 1
ATOM 596 O O . GLY A 1 71 ? 7.521 -3.247 -21.220 1.00 91.69 71 GLY A O 1
ATOM 597 N N . SER A 1 72 ? 8.781 -3.473 -19.387 1.00 89.25 72 SER A N 1
ATOM 598 C CA . SER A 1 72 ? 7.831 -4.304 -18.631 1.00 89.25 72 SER A CA 1
ATOM 599 C C . SER A 1 72 ? 6.710 -3.509 -17.949 1.00 89.25 72 SER A C 1
ATOM 601 O O . SER A 1 72 ? 5.708 -4.085 -17.522 1.00 89.25 72 SER A O 1
ATOM 603 N N . ILE A 1 73 ? 6.873 -2.187 -17.839 1.00 88.62 73 ILE A N 1
ATOM 604 C CA . ILE A 1 73 ? 5.826 -1.253 -17.423 1.00 88.62 73 ILE A CA 1
ATOM 605 C C . ILE A 1 73 ? 5.775 -0.077 -18.402 1.00 88.62 73 ILE A C 1
ATOM 607 O O . ILE A 1 73 ? 6.802 0.463 -18.795 1.00 88.62 73 ILE A O 1
ATOM 611 N N . GLU A 1 74 ? 4.567 0.337 -18.777 1.00 87.00 74 GLU A N 1
ATOM 612 C CA . GLU A 1 74 ? 4.347 1.390 -19.781 1.00 87.00 74 GLU A CA 1
ATOM 613 C C . GLU A 1 74 ? 4.427 2.805 -19.187 1.00 87.00 74 GLU A C 1
ATOM 615 O O . GLU A 1 74 ? 4.797 3.768 -19.854 1.00 87.00 74 GLU A O 1
ATOM 620 N N . HIS A 1 75 ? 4.073 2.952 -17.909 1.00 84.19 75 HIS A N 1
ATOM 621 C CA . HIS A 1 75 ? 3.948 4.255 -17.268 1.00 84.19 75 HIS A CA 1
ATOM 622 C C . HIS A 1 75 ? 4.996 4.452 -16.180 1.00 84.19 75 HIS A C 1
ATOM 624 O O . HIS A 1 75 ? 4.999 3.760 -15.157 1.00 84.19 75 HIS A O 1
ATOM 630 N N . LEU A 1 76 ? 5.824 5.481 -16.355 1.00 87.56 76 LEU A N 1
ATOM 631 C CA . LEU A 1 76 ? 6.804 5.886 -15.359 1.00 87.56 76 LEU A CA 1
ATOM 632 C C . LEU A 1 76 ? 6.133 6.653 -14.206 1.00 87.56 76 LEU A C 1
ATOM 634 O O . LEU A 1 76 ? 6.044 7.882 -14.202 1.00 87.56 76 LEU A O 1
ATOM 638 N N . TYR A 1 77 ? 5.663 5.927 -13.192 1.00 87.69 77 TYR A N 1
ATOM 639 C CA . TYR A 1 77 ? 5.231 6.532 -11.930 1.00 87.69 77 TYR A CA 1
ATOM 640 C C . TYR A 1 77 ? 6.364 6.544 -10.912 1.00 87.69 77 TYR A C 1
ATOM 642 O O . TYR A 1 77 ? 6.953 5.520 -10.613 1.00 87.69 77 TYR A O 1
ATOM 650 N N . THR A 1 78 ? 6.608 7.677 -10.260 1.00 81.00 78 THR A N 1
ATOM 651 C CA . THR A 1 78 ? 7.705 7.790 -9.280 1.00 81.00 78 THR A CA 1
ATOM 652 C C . THR A 1 78 ? 7.383 7.226 -7.895 1.00 81.00 78 THR A C 1
ATOM 654 O O . THR A 1 78 ? 8.271 7.145 -7.050 1.00 81.00 78 THR A O 1
ATOM 657 N N . ARG A 1 79 ? 6.116 6.885 -7.617 1.00 87.38 79 ARG A N 1
ATOM 658 C CA . ARG A 1 79 ? 5.661 6.447 -6.288 1.00 87.38 79 ARG A CA 1
ATOM 659 C C . ARG A 1 79 ? 4.369 5.637 -6.339 1.00 87.38 79 ARG A C 1
ATOM 661 O O . ARG A 1 79 ? 3.478 5.947 -7.135 1.00 87.38 79 ARG A O 1
ATOM 668 N N . VAL A 1 80 ? 4.218 4.702 -5.404 1.00 92.31 80 VAL A N 1
ATOM 669 C CA . VAL A 1 80 ? 2.927 4.071 -5.081 1.00 92.31 80 VAL A CA 1
ATOM 670 C C . VAL A 1 80 ? 2.015 5.056 -4.348 1.00 92.31 80 VAL A C 1
ATOM 672 O O . VAL A 1 80 ? 2.488 5.944 -3.637 1.00 92.31 80 VAL A O 1
ATOM 675 N N . LEU A 1 81 ? 0.702 4.921 -4.536 1.00 93.31 81 LEU A N 1
ATOM 676 C CA . LEU A 1 81 ? -0.291 5.734 -3.831 1.00 93.31 81 LEU A CA 1
ATOM 677 C C . LEU A 1 81 ? -0.731 5.040 -2.547 1.00 93.31 81 LEU A C 1
ATOM 679 O O . LEU A 1 81 ? -0.819 3.819 -2.508 1.00 93.31 81 LEU A O 1
ATOM 683 N N . VAL A 1 82 ? -1.047 5.831 -1.528 1.00 89.62 82 VAL A N 1
ATOM 684 C CA . VAL A 1 82 ? -1.775 5.369 -0.343 1.00 89.62 82 VAL A CA 1
ATOM 685 C C . VAL A 1 82 ? -3.213 5.847 -0.485 1.00 89.62 82 VAL A C 1
ATOM 687 O O . VAL A 1 82 ? -3.439 6.997 -0.873 1.00 89.62 82 VAL A O 1
ATOM 690 N N . ASP A 1 83 ? -4.188 4.990 -0.197 1.00 86.56 83 ASP A N 1
ATOM 691 C CA . ASP A 1 83 ? -5.571 5.445 -0.095 1.00 86.56 83 ASP A CA 1
ATOM 692 C C . ASP A 1 83 ? -5.780 6.391 1.104 1.00 86.56 83 ASP A C 1
ATOM 694 O O . ASP A 1 83 ? -5.034 6.387 2.081 1.00 86.56 83 ASP A O 1
ATOM 698 N N . GLY A 1 84 ? -6.834 7.209 1.050 1.00 79.94 84 GLY A N 1
ATOM 699 C CA . GLY A 1 84 ? -7.257 8.051 2.175 1.00 79.94 84 GLY A CA 1
ATOM 700 C C . GLY A 1 84 ? -8.084 7.288 3.217 1.00 79.94 84 GLY A C 1
ATOM 701 O O . GLY A 1 84 ? -8.990 7.866 3.817 1.00 79.94 84 GLY A O 1
ATOM 702 N N . GLY A 1 85 ? -7.867 5.980 3.362 1.00 80.06 85 GLY A N 1
ATOM 703 C CA . GLY A 1 85 ? -8.739 5.047 4.057 1.00 80.06 85 GLY A CA 1
ATOM 704 C C . GLY A 1 85 ? -9.753 4.398 3.115 1.00 80.06 85 GLY A C 1
ATOM 705 O O . GLY A 1 85 ? -9.517 4.122 1.943 1.00 80.06 85 GLY A O 1
ATOM 706 N N . ILE A 1 86 ? -10.966 4.186 3.610 1.00 76.62 86 ILE A N 1
ATOM 707 C CA . ILE A 1 86 ? -11.922 3.253 2.994 1.00 76.62 86 ILE A CA 1
ATOM 708 C C . ILE A 1 86 ? -12.743 3.870 1.847 1.00 76.62 86 ILE A C 1
ATOM 710 O O . ILE A 1 86 ? -13.819 3.387 1.494 1.00 76.62 86 ILE A O 1
ATOM 714 N N . ARG A 1 87 ? -12.287 4.991 1.277 1.00 82.75 87 ARG A N 1
ATOM 715 C CA . ARG A 1 87 ?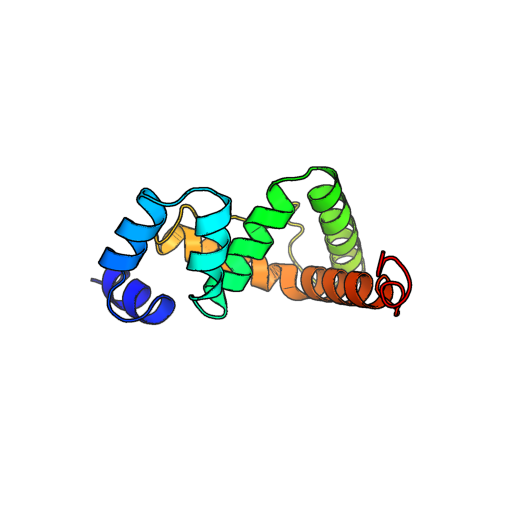 -13.004 5.728 0.227 1.00 82.75 87 ARG A CA 1
ATOM 716 C C . ARG A 1 87 ? -12.680 5.110 -1.133 1.00 82.75 87 ARG A C 1
ATOM 718 O O . ARG A 1 87 ? -11.522 5.099 -1.538 1.00 82.75 87 ARG A O 1
ATOM 725 N N . TRP A 1 88 ? -13.700 4.631 -1.853 1.00 83.69 88 TRP A N 1
ATOM 726 C CA . TRP A 1 88 ? -13.498 3.852 -3.083 1.00 83.69 88 TRP A CA 1
ATOM 727 C C . TRP A 1 88 ? -12.570 4.528 -4.093 1.00 83.69 88 TRP A C 1
ATOM 729 O O . TRP A 1 88 ? -11.637 3.884 -4.540 1.00 83.69 88 TRP A O 1
ATOM 739 N N . ASN A 1 89 ? -12.752 5.815 -4.398 1.00 86.19 89 ASN A N 1
ATOM 740 C CA . ASN A 1 89 ? -11.928 6.480 -5.415 1.00 86.19 89 ASN A CA 1
ATOM 741 C C . ASN A 1 89 ? -10.426 6.433 -5.084 1.00 86.19 89 ASN A C 1
ATOM 743 O O . ASN A 1 89 ? -9.620 6.172 -5.968 1.00 86.19 89 ASN A O 1
ATOM 747 N N . SER A 1 90 ? -10.043 6.627 -3.817 1.00 88.81 90 SER A N 1
ATOM 748 C CA . SER A 1 90 ? -8.633 6.551 -3.420 1.00 88.81 90 SER A CA 1
ATOM 749 C C . SER A 1 90 ? -8.116 5.114 -3.361 1.00 88.81 90 SER A C 1
ATOM 751 O O . SER A 1 90 ? -6.966 4.871 -3.714 1.00 88.81 90 SER A O 1
ATOM 753 N N . VAL A 1 91 ? -8.965 4.159 -2.965 1.00 89.31 91 VAL A N 1
ATOM 754 C CA . VAL A 1 91 ? -8.633 2.724 -2.996 1.00 89.31 91 VAL A CA 1
ATOM 755 C C . VAL A 1 91 ? -8.434 2.257 -4.439 1.00 89.31 91 VAL A C 1
ATOM 757 O O . VAL A 1 91 ? -7.455 1.582 -4.736 1.00 89.31 91 VAL A O 1
ATOM 760 N N . TYR A 1 92 ? -9.309 2.677 -5.350 1.00 90.69 92 TYR A N 1
ATOM 761 C CA . TYR A 1 92 ? -9.206 2.413 -6.778 1.00 90.69 92 TYR A CA 1
ATOM 762 C C . TYR A 1 92 ? -7.908 2.979 -7.353 1.00 90.69 92 TYR A C 1
ATOM 764 O O . TYR A 1 92 ? -7.147 2.227 -7.948 1.00 90.69 92 TYR A O 1
ATOM 772 N N . SER A 1 93 ? -7.587 4.256 -7.105 1.00 92.81 93 SER A N 1
ATOM 773 C CA . SER A 1 93 ? -6.320 4.839 -7.569 1.00 92.81 93 SER A CA 1
ATOM 774 C C . SER A 1 93 ? -5.092 4.109 -7.021 1.00 92.81 93 SER A C 1
ATOM 776 O O . SER A 1 93 ? -4.103 3.949 -7.738 1.00 92.81 93 SER A O 1
ATOM 778 N N . MET A 1 94 ? -5.138 3.65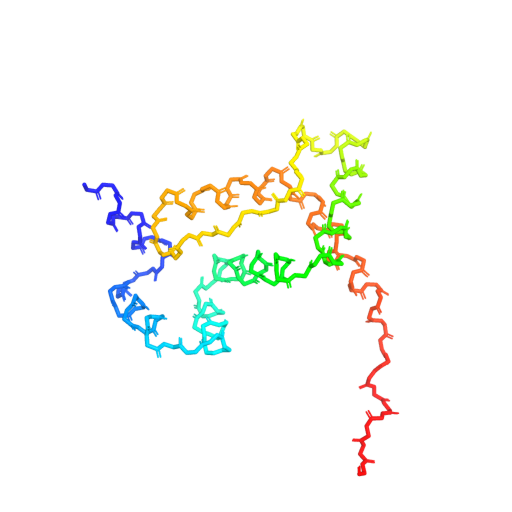0 -5.764 1.00 95.06 94 MET A N 1
ATOM 779 C CA . MET A 1 94 ? -4.069 2.839 -5.182 1.00 95.06 94 MET A CA 1
ATOM 780 C C . MET A 1 94 ? -3.918 1.501 -5.909 1.00 95.06 94 MET A C 1
ATOM 782 O O . MET A 1 94 ? -2.806 1.155 -6.305 1.00 95.06 94 MET A O 1
ATOM 786 N N . ILE A 1 95 ? -5.020 0.772 -6.105 1.00 93.94 95 ILE A N 1
ATOM 787 C CA . ILE A 1 95 ? -5.024 -0.526 -6.791 1.00 93.94 95 ILE A CA 1
ATOM 788 C C . ILE A 1 95 ? -4.552 -0.365 -8.236 1.00 93.94 95 ILE A C 1
ATOM 790 O O . ILE A 1 95 ? -3.644 -1.071 -8.664 1.00 93.94 95 ILE A O 1
ATOM 794 N N . GLU A 1 96 ? -5.116 0.590 -8.971 1.00 94.56 96 GLU A N 1
ATOM 795 C CA . GLU A 1 96 ? -4.763 0.850 -10.364 1.00 94.56 96 GLU A CA 1
ATOM 796 C C . GLU A 1 96 ? -3.267 1.155 -10.504 1.00 94.56 96 GLU A C 1
ATOM 798 O O . GLU A 1 96 ? -2.591 0.588 -11.365 1.00 94.56 96 GLU A O 1
ATOM 803 N N . ARG A 1 97 ? -2.711 2.001 -9.624 1.00 95.25 97 ARG A N 1
ATOM 804 C CA . ARG A 1 97 ? -1.277 2.295 -9.664 1.00 95.25 97 ARG A CA 1
ATOM 805 C C . ARG A 1 97 ? -0.424 1.088 -9.290 1.00 95.25 97 ARG A C 1
ATOM 807 O O . ARG A 1 97 ? 0.599 0.866 -9.928 1.00 95.25 97 ARG A O 1
ATOM 814 N N . ALA A 1 98 ? -0.823 0.321 -8.280 1.00 94.31 98 ALA A N 1
ATOM 815 C CA . ALA A 1 98 ? -0.099 -0.881 -7.886 1.00 94.31 98 ALA A CA 1
ATOM 816 C C . ALA A 1 98 ? -0.059 -1.915 -9.019 1.00 94.31 98 ALA A C 1
ATOM 818 O O . ALA A 1 98 ? 0.981 -2.524 -9.242 1.00 94.31 98 ALA A O 1
ATOM 819 N N . LEU A 1 99 ? -1.149 -2.060 -9.781 1.00 94.25 99 LEU A N 1
ATOM 820 C CA . LEU A 1 99 ? -1.202 -2.941 -10.948 1.00 94.25 99 LEU A CA 1
ATOM 821 C C . LEU A 1 99 ? -0.289 -2.457 -12.080 1.00 94.25 99 LEU A C 1
ATOM 823 O O . LEU A 1 99 ? 0.471 -3.255 -12.621 1.00 94.25 99 LEU A O 1
ATOM 827 N N . LYS A 1 100 ? -0.289 -1.153 -12.385 1.00 94.06 100 LYS A N 1
ATOM 828 C CA . LYS A 1 100 ? 0.628 -0.563 -13.383 1.00 94.06 100 LYS A CA 1
ATOM 829 C C . LYS A 1 100 ? 2.104 -0.692 -12.987 1.00 94.06 100 LYS A C 1
ATOM 831 O O . LYS A 1 100 ? 2.968 -0.708 -13.851 1.00 94.06 100 LYS A O 1
ATOM 836 N N . LEU A 1 101 ? 2.389 -0.797 -11.689 1.00 93.81 101 LEU A N 1
ATOM 837 C CA . LEU A 1 101 ? 3.732 -0.986 -11.136 1.00 93.81 101 LEU A CA 1
ATOM 838 C C . LEU A 1 101 ? 4.020 -2.433 -10.715 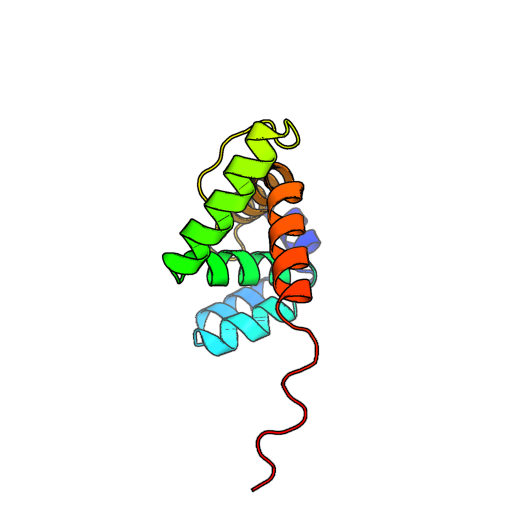1.00 93.81 101 LEU A C 1
ATOM 840 O O . LEU A 1 101 ? 5.029 -2.677 -10.052 1.00 93.81 101 LEU A O 1
ATOM 844 N N . ARG A 1 102 ? 3.155 -3.394 -11.066 1.00 92.69 102 ARG A N 1
ATOM 845 C CA . ARG A 1 10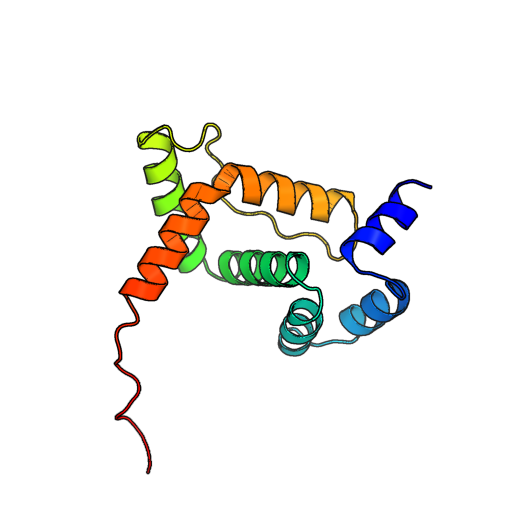2 ? 3.202 -4.751 -10.509 1.00 92.69 102 ARG A CA 1
ATOM 846 C C . ARG A 1 102 ? 4.563 -5.411 -10.695 1.00 92.69 102 ARG A C 1
ATOM 848 O O . ARG A 1 102 ? 5.107 -5.923 -9.726 1.00 92.69 102 ARG A O 1
ATOM 855 N N . HIS A 1 103 ? 5.135 -5.341 -11.896 1.00 91.12 103 HIS A N 1
ATOM 856 C CA . HIS A 1 103 ? 6.430 -5.966 -12.166 1.00 91.12 103 HIS A CA 1
ATOM 857 C C . HIS A 1 103 ? 7.550 -5.381 -11.287 1.00 91.12 103 HIS A C 1
ATOM 859 O O . HIS A 1 103 ? 8.302 -6.122 -10.661 1.00 91.12 103 HIS A O 1
ATOM 865 N N . ALA A 1 104 ? 7.598 -4.054 -11.128 1.00 90.19 104 ALA A N 1
ATOM 866 C CA . ALA A 1 104 ? 8.555 -3.397 -10.236 1.00 90.19 104 ALA A CA 1
ATOM 867 C C . ALA A 1 104 ? 8.354 -3.786 -8.758 1.00 90.19 104 ALA A C 1
ATOM 869 O O . ALA A 1 104 ? 9.325 -3.982 -8.022 1.00 90.19 104 ALA A O 1
ATOM 870 N N . ILE A 1 105 ? 7.098 -3.922 -8.319 1.00 90.44 105 ILE A N 1
ATOM 871 C CA . ILE A 1 105 ? 6.760 -4.386 -6.968 1.00 90.44 105 ILE A CA 1
ATOM 872 C C . ILE A 1 105 ? 7.231 -5.837 -6.770 1.00 90.44 105 ILE A C 1
ATOM 874 O O . ILE A 1 105 ? 7.886 -6.124 -5.767 1.00 90.44 105 ILE A O 1
ATOM 878 N N . ASP A 1 106 ? 6.989 -6.726 -7.732 1.00 91.12 106 ASP A N 1
ATOM 879 C CA . ASP A 1 106 ? 7.396 -8.135 -7.670 1.00 91.12 106 ASP A CA 1
ATOM 880 C C . ASP A 1 106 ? 8.935 -8.289 -7.643 1.00 91.12 106 ASP A C 1
ATOM 882 O O . ASP A 1 106 ? 9.474 -9.066 -6.843 1.00 91.12 106 ASP A O 1
ATOM 886 N N . LEU A 1 107 ? 9.668 -7.483 -8.424 1.00 87.38 107 LEU A N 1
ATOM 887 C CA . LEU A 1 107 ? 11.138 -7.406 -8.381 1.00 87.38 107 LEU A CA 1
ATOM 888 C C . LEU A 1 107 ? 11.656 -6.955 -7.006 1.00 87.38 107 LEU A C 1
ATOM 890 O O . LEU A 1 107 ? 12.641 -7.498 -6.486 1.00 87.38 107 LEU A O 1
ATOM 894 N N . SER A 1 108 ? 10.976 -5.982 -6.393 1.00 85.06 108 SER A N 1
ATOM 895 C CA . SER A 1 108 ? 11.334 -5.489 -5.063 1.00 85.06 108 SER A CA 1
ATOM 896 C C . SER A 1 108 ? 11.180 -6.575 -3.992 1.00 85.06 108 SER A C 1
ATOM 898 O O . SER A 1 108 ? 12.097 -6.773 -3.191 1.00 85.06 108 SER A O 1
ATOM 900 N N . PHE A 1 109 ? 10.087 -7.347 -4.025 1.00 84.75 109 PHE A N 1
ATOM 901 C CA . PHE A 1 109 ? 9.857 -8.453 -3.092 1.00 84.75 109 PHE A CA 1
ATOM 902 C C . PHE A 1 109 ? 10.836 -9.605 -3.300 1.00 84.75 109 PHE A C 1
ATOM 904 O O . PHE A 1 109 ? 11.366 -10.130 -2.322 1.00 84.75 109 PHE A O 1
ATOM 911 N N . SER A 1 110 ? 11.127 -9.951 -4.556 1.00 81.88 110 SER A N 1
ATOM 912 C CA . SER A 1 110 ? 12.099 -10.997 -4.895 1.00 81.88 110 SER A CA 1
ATOM 913 C C . SER A 1 110 ? 13.488 -10.661 -4.351 1.00 81.88 110 SER A C 1
ATOM 915 O O . SER A 1 110 ? 14.158 -11.513 -3.772 1.00 81.88 110 SER A O 1
ATOM 917 N N . THR A 1 111 ? 13.896 -9.391 -4.447 1.00 77.75 111 THR A N 1
ATOM 918 C CA . THR A 1 111 ? 15.184 -8.942 -3.902 1.00 77.75 111 THR A CA 1
ATOM 919 C C . THR A 1 111 ? 15.184 -8.916 -2.374 1.00 77.75 111 THR A C 1
ATOM 921 O O . THR A 1 111 ? 16.185 -9.278 -1.766 1.00 77.75 111 THR A O 1
ATOM 924 N N . ILE A 1 112 ? 14.081 -8.505 -1.734 1.00 73.88 112 ILE A N 1
ATOM 925 C CA . ILE A 1 112 ? 13.956 -8.537 -0.267 1.00 73.88 112 ILE A CA 1
ATOM 926 C C . ILE A 1 112 ? 14.080 -9.977 0.244 1.00 73.88 112 ILE A C 1
ATOM 928 O O . ILE A 1 112 ? 14.846 -10.224 1.175 1.00 73.88 112 ILE A O 1
ATOM 932 N N . ALA A 1 113 ? 13.392 -10.924 -0.398 1.00 70.75 113 ALA A N 1
ATOM 933 C CA . ALA A 1 113 ? 13.480 -12.343 -0.068 1.00 70.75 113 ALA A CA 1
ATOM 934 C C . ALA A 1 113 ? 14.898 -12.897 -0.289 1.00 70.75 113 ALA A C 1
ATOM 936 O O . ALA A 1 113 ? 15.419 -13.598 0.573 1.00 70.75 113 ALA A O 1
ATOM 937 N N . ALA A 1 114 ? 15.560 -12.520 -1.388 1.00 65.19 114 ALA A N 1
ATOM 938 C CA . ALA A 1 114 ? 16.942 -12.913 -1.669 1.00 65.19 114 ALA A CA 1
ATOM 939 C C . ALA A 1 114 ? 17.963 -12.290 -0.698 1.00 65.19 114 ALA A C 1
ATOM 941 O O . ALA A 1 114 ? 18.985 -12.905 -0.416 1.00 65.19 114 ALA A O 1
ATOM 942 N N . SER A 1 115 ? 17.682 -11.098 -0.157 1.00 59.22 115 SER A N 1
ATOM 943 C CA . SER A 1 115 ? 18.479 -10.459 0.902 1.00 59.22 115 SER A CA 1
ATOM 944 C C . SER A 1 115 ? 18.178 -10.979 2.312 1.00 59.22 115 SER A C 1
ATOM 946 O O . SER A 1 115 ? 18.846 -10.574 3.257 1.00 59.22 115 SER A O 1
ATOM 948 N N . SER A 1 116 ? 17.205 -11.887 2.459 1.00 51.97 116 SER A N 1
ATOM 949 C CA . SER A 1 116 ? 16.918 -12.601 3.705 1.00 51.97 116 SER A CA 1
ATOM 950 C C . SER A 1 116 ? 17.197 -14.113 3.587 1.00 51.97 116 SER A C 1
ATOM 952 O O . SER A 1 116 ? 16.286 -14.929 3.738 1.00 51.97 116 SER A O 1
ATOM 954 N N . PRO A 1 117 ? 18.444 -14.550 3.320 1.00 41.41 117 PRO A N 1
ATOM 955 C CA . PRO A 1 117 ? 18.813 -15.945 3.474 1.00 41.41 117 PRO A CA 1
ATOM 956 C C . PRO A 1 117 ? 19.272 -16.190 4.923 1.00 41.41 117 PRO A C 1
ATOM 958 O O . PRO A 1 117 ? 20.367 -15.816 5.304 1.00 41.41 117 PRO A O 1
ATOM 961 N N . LYS A 1 118 ? 18.431 -16.832 5.742 1.00 43.66 118 LYS A N 1
ATOM 962 C CA . LYS A 1 118 ? 18.819 -17.609 6.946 1.00 43.66 118 LYS A CA 1
ATOM 963 C C . LYS A 1 118 ? 19.692 -16.974 8.057 1.00 43.66 118 LYS A C 1
ATOM 965 O O . LYS A 1 118 ? 20.043 -17.704 8.976 1.00 43.66 118 LYS A O 1
ATOM 970 N N . ASP A 1 119 ? 19.911 -15.665 8.120 1.00 34.91 119 ASP A N 1
ATOM 971 C CA . ASP A 1 119 ? 20.629 -15.040 9.250 1.00 34.91 119 ASP A CA 1
ATOM 972 C C . ASP A 1 119 ? 19.686 -14.445 10.310 1.00 34.91 119 ASP A C 1
ATOM 974 O O . ASP A 1 119 ? 19.690 -13.252 10.598 1.00 34.91 119 ASP A O 1
ATOM 978 N N . THR A 1 120 ? 18.832 -15.275 10.917 1.00 33.84 120 THR A N 1
ATOM 979 C CA . THR A 1 120 ? 18.262 -15.004 12.259 1.00 33.84 120 THR A CA 1
ATOM 980 C C . THR A 1 120 ? 17.922 -16.319 12.970 1.00 33.84 120 THR A C 1
ATOM 982 O O . THR A 1 120 ? 16.871 -16.479 13.577 1.00 33.84 120 THR A O 1
ATOM 985 N N . ILE A 1 121 ? 18.808 -17.310 12.882 1.00 33.62 121 ILE A N 1
ATOM 986 C CA . ILE A 1 121 ? 18.841 -18.426 13.837 1.00 33.62 121 ILE A CA 1
ATOM 987 C C . ILE A 1 121 ? 20.271 -18.502 14.370 1.00 33.62 121 ILE A C 1
ATOM 989 O O . ILE A 1 121 ? 20.979 -19.448 14.070 1.00 33.62 121 ILE A O 1
ATOM 993 N N . SER A 1 122 ? 20.726 -17.448 15.062 1.00 33.25 122 SER A N 1
ATOM 994 C CA . SER A 1 122 ? 21.827 -17.495 16.048 1.00 33.25 122 SER A CA 1
ATOM 995 C C . SER A 1 122 ? 22.175 -16.102 16.615 1.00 33.25 122 SER A C 1
ATOM 997 O O . SER A 1 122 ? 23.338 -15.743 16.623 1.00 33.25 122 SER A O 1
ATOM 999 N N . HIS A 1 123 ? 21.214 -15.295 17.082 1.00 30.48 123 HIS A N 1
ATOM 1000 C CA . HIS A 1 123 ? 21.431 -14.174 18.030 1.00 30.48 123 HIS A CA 1
ATOM 1001 C C . HIS A 1 123 ? 20.037 -13.665 18.447 1.00 30.48 123 HIS A C 1
ATOM 1003 O O . HIS A 1 123 ? 19.336 -13.101 17.622 1.00 30.48 123 HIS A O 1
ATOM 1009 N N . LYS A 1 124 ? 19.495 -13.833 19.653 1.00 30.77 124 LYS A N 1
ATOM 1010 C CA . LYS A 1 124 ? 20.010 -14.245 20.954 1.00 30.77 124 LYS A CA 1
ATOM 1011 C C . LYS A 1 124 ? 18.896 -15.019 21.669 1.00 30.77 124 LYS A C 1
ATOM 1013 O O . LYS A 1 124 ? 17.817 -14.480 21.895 1.00 30.77 124 LYS A O 1
ATOM 1018 N N . ILE A 1 125 ? 19.192 -16.257 22.047 1.00 33.78 125 ILE A N 1
ATOM 1019 C CA . ILE A 1 125 ? 18.811 -16.754 23.366 1.00 33.78 125 ILE A CA 1
ATOM 1020 C C . ILE A 1 125 ? 19.963 -16.301 24.261 1.00 33.78 125 ILE A C 1
ATOM 1022 O O . ILE A 1 125 ? 21.069 -16.820 24.122 1.00 33.78 125 ILE A O 1
ATOM 1026 N N . SER A 1 126 ? 19.734 -15.248 25.042 1.00 33.62 126 SER A N 1
ATOM 1027 C CA . SER A 1 126 ? 20.343 -14.945 26.344 1.00 33.62 126 SER A CA 1
ATOM 1028 C C . SER A 1 126 ? 19.873 -13.578 26.811 1.00 33.62 126 SER A C 1
ATOM 1030 O O . SER A 1 126 ? 19.803 -12.658 25.962 1.00 33.62 126 SER A O 1
#